Protein AF-A0A821F3Z3-F1 (afdb_monomer)

Radius of gyration: 16.74 Å; Cα contacts (8 Å, |Δi|>4): 101; chains: 1; bounding box: 35×49×55 Å

pLDDT: mean 82.57, std 18.31, range [39.59, 96.5]

Secondary structure (DSSP, 8-state):
---------HHHHHHHHHHHHHHHTT-SEEEHHHHHHHHHHHHT-TT-S-GGGGT-SSHHHHHHHTTTTEEEESSGGG-EEEE-HHHHTT-S-S----------

Solvent-accessible surface area (backbone atoms only — not comparable to full-atom values): 6329 Å² total; per-residue (Å²): 134,83,84,75,82,80,73,68,54,48,53,55,48,51,46,49,51,52,52,54,48,33,46,75,71,68,39,57,60,46,50,43,65,61,48,44,54,50,49,10,63,76,66,75,34,87,71,39,82,50,29,63,86,47,76,24,97,37,61,66,56,43,49,59,71,30,48,85,53,33,45,78,47,76,60,80,94,66,20,29,38,28,50,28,70,85,60,40,74,74,52,64,68,98,66,84,76,76,79,74,91,75,82,136

Structure (mmCIF, N/CA/C/O backbone):
data_AF-A0A821F3Z3-F1
#
_entry.id   AF-A0A821F3Z3-F1
#
loop_
_atom_site.group_PDB
_atom_site.id
_atom_site.type_symbol
_atom_site.label_atom_id
_atom_site.label_alt_id
_atom_site.label_comp_id
_atom_site.label_asym_id
_atom_site.label_entity_id
_atom_site.label_seq_id
_atom_site.pdbx_PDB_ins_code
_atom_site.Cartn_x
_atom_site.Cartn_y
_atom_site.Cartn_z
_atom_site.occupancy
_atom_site.B_iso_or_equiv
_atom_site.auth_seq_id
_atom_site.auth_comp_id
_atom_site.auth_asym_id
_atom_site.auth_atom_id
_atom_site.pdbx_PDB_model_num
ATOM 1 N N . LEU A 1 1 ? 6.776 -36.501 4.456 1.00 40.66 1 LEU A N 1
ATOM 2 C CA . LEU A 1 1 ? 6.447 -35.597 3.330 1.00 40.66 1 LEU A CA 1
ATOM 3 C C . LEU A 1 1 ? 7.177 -34.290 3.585 1.00 40.66 1 LEU A C 1
ATOM 5 O O . LEU A 1 1 ? 6.928 -33.644 4.591 1.00 40.66 1 LEU A O 1
ATOM 9 N N . ILE A 1 2 ? 8.205 -34.040 2.782 1.00 42.00 2 ILE A N 1
ATOM 10 C CA . ILE A 1 2 ? 9.268 -33.058 3.022 1.00 42.00 2 ILE A CA 1
ATOM 11 C C . ILE A 1 2 ? 8.693 -31.645 2.853 1.00 42.00 2 ILE A C 1
ATOM 13 O O . ILE A 1 2 ? 7.954 -31.396 1.901 1.00 42.00 2 ILE A O 1
ATOM 17 N N . GLY A 1 3 ? 9.003 -30.751 3.798 1.00 50.19 3 GLY A N 1
ATOM 18 C CA . GLY A 1 3 ? 8.504 -29.379 3.848 1.00 50.19 3 GLY A CA 1
ATOM 19 C C . GLY A 1 3 ? 8.808 -28.612 2.566 1.00 50.19 3 GLY A C 1
ATOM 20 O O . GLY A 1 3 ? 9.962 -28.312 2.260 1.00 50.19 3 GLY A O 1
ATOM 21 N N . GLN A 1 4 ? 7.762 -28.284 1.812 1.00 52.47 4 GLN A N 1
ATOM 22 C CA . GLN A 1 4 ? 7.884 -27.334 0.720 1.00 52.47 4 GLN A CA 1
ATOM 23 C C . GLN A 1 4 ? 8.136 -25.958 1.335 1.00 52.47 4 GLN A C 1
ATOM 25 O O . GLN A 1 4 ? 7.290 -25.427 2.051 1.00 52.47 4 GLN A O 1
ATOM 30 N N . ASN A 1 5 ? 9.308 -25.384 1.064 1.00 53.59 5 ASN A N 1
ATOM 31 C CA . ASN A 1 5 ? 9.551 -23.960 1.259 1.00 53.59 5 ASN A CA 1
ATOM 32 C C . ASN A 1 5 ? 8.555 -23.199 0.376 1.00 53.59 5 ASN A C 1
ATOM 34 O O . ASN A 1 5 ? 8.813 -22.980 -0.809 1.00 53.59 5 ASN A O 1
ATOM 38 N N . VAL A 1 6 ? 7.400 -22.840 0.939 1.00 65.50 6 VAL A N 1
ATOM 39 C CA . VAL A 1 6 ? 6.400 -22.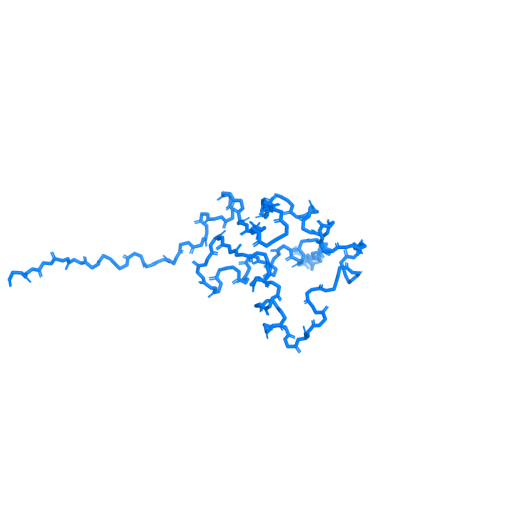011 0.268 1.00 65.50 6 VAL A CA 1
ATOM 40 C C . VAL A 1 6 ? 7.035 -20.641 0.048 1.00 65.50 6 VAL A C 1
ATOM 42 O O . VAL A 1 6 ? 7.060 -19.792 0.937 1.00 65.50 6 VAL A O 1
ATOM 45 N N . ARG A 1 7 ? 7.608 -20.428 -1.138 1.00 75.38 7 ARG A N 1
ATOM 46 C CA . ARG A 1 7 ? 8.047 -19.101 -1.561 1.00 75.38 7 ARG A CA 1
ATOM 47 C C . ARG A 1 7 ? 6.798 -18.293 -1.870 1.00 75.38 7 ARG A C 1
ATOM 49 O O . ARG A 1 7 ? 6.111 -18.560 -2.853 1.00 75.38 7 ARG A O 1
ATOM 56 N N . LEU A 1 8 ? 6.503 -17.318 -1.017 1.00 82.50 8 LEU A N 1
ATOM 57 C CA . LEU A 1 8 ? 5.448 -16.353 -1.291 1.00 82.50 8 LEU A CA 1
ATOM 58 C C . LEU A 1 8 ? 5.759 -15.637 -2.606 1.00 82.50 8 LEU A C 1
ATOM 60 O O . LEU A 1 8 ? 6.890 -15.203 -2.839 1.00 82.50 8 LEU A O 1
ATOM 64 N N . THR A 1 9 ? 4.744 -15.498 -3.457 1.00 90.50 9 THR A N 1
ATOM 65 C CA . THR A 1 9 ? 4.855 -14.611 -4.616 1.00 90.50 9 THR A CA 1
ATOM 66 C C . THR A 1 9 ? 5.127 -13.182 -4.128 1.00 90.50 9 THR A C 1
ATOM 68 O O . THR A 1 9 ? 4.748 -12.839 -3.001 1.00 90.50 9 THR A O 1
ATOM 71 N N . PRO A 1 10 ? 5.756 -12.310 -4.933 1.00 93.25 10 PRO A N 1
ATOM 72 C CA . PRO A 1 10 ? 6.037 -10.951 -4.484 1.00 93.25 10 PRO A CA 1
ATOM 73 C C . PRO A 1 10 ? 4.794 -10.193 -3.959 1.00 93.25 10 PRO A C 1
ATOM 75 O O . PRO A 1 10 ? 4.881 -9.651 -2.856 1.00 93.25 10 PRO A O 1
ATOM 78 N N . PRO A 1 11 ? 3.611 -10.234 -4.613 1.00 92.50 11 PRO A N 1
ATOM 79 C CA . PRO A 1 11 ? 2.389 -9.646 -4.052 1.00 92.50 11 PRO A CA 1
ATOM 80 C C . PRO A 1 11 ? 1.997 -10.232 -2.695 1.00 92.50 11 PRO A C 1
ATOM 82 O O . PRO A 1 11 ? 1.597 -9.496 -1.802 1.00 92.50 11 PRO A O 1
ATOM 85 N N . MET A 1 12 ? 2.129 -11.550 -2.515 1.00 92.62 12 MET A N 1
ATOM 86 C CA . MET A 1 12 ? 1.802 -12.206 -1.247 1.00 92.62 12 MET A CA 1
ATOM 87 C C . MET A 1 12 ? 2.735 -11.768 -0.118 1.00 92.62 12 MET A C 1
ATOM 89 O O . MET A 1 12 ? 2.276 -11.565 1.002 1.00 92.62 12 MET A O 1
ATOM 93 N N . ARG A 1 13 ? 4.029 -11.579 -0.406 1.00 92.88 13 ARG A N 1
ATOM 94 C CA . ARG A 1 13 ? 4.985 -11.021 0.560 1.00 92.88 13 ARG A CA 1
ATOM 95 C C . ARG A 1 13 ? 4.581 -9.603 0.970 1.00 92.88 13 ARG A C 1
ATOM 97 O O . ARG A 1 13 ? 4.506 -9.329 2.162 1.00 92.88 13 ARG A O 1
ATOM 104 N N . PHE A 1 14 ? 4.246 -8.743 0.005 1.00 94.94 14 PHE A N 1
ATOM 105 C CA . PHE A 1 14 ? 3.777 -7.388 0.306 1.00 94.94 14 PHE A CA 1
ATOM 106 C C . PHE A 1 14 ? 2.480 -7.397 1.128 1.00 94.94 14 PHE A C 1
ATOM 108 O O . PHE A 1 14 ? 2.377 -6.713 2.142 1.00 94.94 14 PHE A O 1
ATOM 115 N N . ALA A 1 15 ? 1.506 -8.227 0.746 1.00 94.25 15 ALA A N 1
ATOM 116 C CA . ALA A 1 15 ? 0.254 -8.380 1.482 1.00 94.25 15 ALA A CA 1
ATOM 117 C C . ALA A 1 15 ? 0.483 -8.834 2.931 1.00 94.25 15 ALA A C 1
ATOM 119 O O . ALA A 1 15 ? -0.134 -8.300 3.853 1.00 94.25 15 ALA A O 1
ATOM 120 N N . TYR A 1 16 ? 1.389 -9.792 3.137 1.00 91.94 16 TYR A N 1
ATOM 121 C CA . TYR A 1 16 ? 1.762 -10.269 4.464 1.00 91.94 16 TYR A CA 1
ATOM 122 C C . TYR A 1 16 ? 2.338 -9.146 5.334 1.00 91.94 16 TYR A C 1
ATOM 124 O O . TYR A 1 16 ? 1.930 -8.990 6.484 1.00 91.94 16 TYR A O 1
ATOM 132 N N . GLU A 1 17 ? 3.244 -8.336 4.789 1.00 92.38 17 GLU A N 1
ATOM 133 C CA . GLU A 1 17 ? 3.841 -7.211 5.513 1.00 92.38 17 GLU A CA 1
ATOM 134 C C . GLU A 1 17 ? 2.820 -6.121 5.843 1.00 92.38 17 GLU A C 1
ATOM 136 O O . GLU A 1 17 ? 2.821 -5.615 6.965 1.00 92.38 17 GLU A O 1
ATOM 141 N N . VAL A 1 18 ? 1.902 -5.815 4.919 1.00 93.50 18 VAL A N 1
ATOM 142 C CA . VAL A 1 18 ? 0.804 -4.868 5.162 1.00 93.50 18 VAL A CA 1
ATOM 143 C C . VAL A 1 18 ? -0.075 -5.356 6.315 1.00 93.50 18 VAL A C 1
ATOM 145 O O . VAL A 1 18 ? -0.317 -4.610 7.260 1.00 93.50 18 VAL A O 1
ATOM 148 N N . VAL A 1 19 ? -0.516 -6.618 6.289 1.00 91.81 19 VAL A N 1
ATOM 149 C CA . VAL A 1 19 ? -1.361 -7.188 7.354 1.00 91.81 19 VAL A CA 1
ATOM 150 C C . VAL A 1 19 ? -0.620 -7.228 8.685 1.00 91.81 19 VAL A C 1
ATOM 152 O O . VAL A 1 19 ? -1.182 -6.835 9.707 1.00 91.81 19 VAL A O 1
ATOM 155 N N . LYS A 1 20 ? 0.639 -7.683 8.689 1.00 89.06 20 LYS A N 1
ATOM 156 C CA . LYS A 1 20 ? 1.485 -7.706 9.888 1.00 89.06 20 LYS A CA 1
ATOM 157 C C . LYS A 1 20 ? 1.609 -6.306 10.484 1.00 89.06 20 LYS A C 1
ATOM 159 O O . LYS A 1 20 ? 1.504 -6.152 11.697 1.00 89.06 20 LYS A O 1
ATOM 164 N N . GLY A 1 21 ? 1.803 -5.310 9.628 1.00 88.94 21 GLY A N 1
ATOM 165 C CA . GLY A 1 21 ? 1.930 -3.925 10.029 1.00 88.94 21 GLY A CA 1
ATOM 166 C C . GLY A 1 21 ? 0.666 -3.347 10.651 1.00 88.94 21 GLY A C 1
ATOM 167 O O . GLY A 1 21 ? 0.684 -2.899 11.793 1.00 88.94 21 GLY A O 1
ATOM 168 N N . MET A 1 22 ? -0.451 -3.462 9.935 1.00 90.12 22 MET A N 1
ATOM 169 C CA . MET A 1 22 ? -1.774 -3.031 10.396 1.00 90.12 22 MET A CA 1
ATOM 170 C C . MET A 1 22 ? -2.128 -3.669 11.753 1.00 90.12 22 MET A C 1
ATOM 172 O O . MET A 1 22 ? -2.543 -2.982 12.685 1.00 90.12 22 MET A O 1
ATOM 176 N N . ARG A 1 23 ? -1.851 -4.973 11.915 1.00 87.12 23 ARG A N 1
ATOM 177 C CA . ARG A 1 23 ? -2.043 -5.695 13.185 1.00 87.12 23 ARG A CA 1
ATOM 178 C C . ARG A 1 23 ? -1.154 -5.194 14.315 1.00 87.12 23 ARG A C 1
ATOM 180 O O . ARG A 1 23 ? -1.636 -5.097 15.436 1.00 87.12 23 ARG A O 1
ATOM 187 N N . ALA A 1 24 ? 0.114 -4.884 14.045 1.00 84.81 24 ALA A N 1
ATOM 188 C CA . ALA A 1 24 ? 1.024 -4.358 15.062 1.00 84.81 24 ALA A CA 1
ATOM 189 C C . ALA A 1 24 ? 0.546 -3.004 15.614 1.00 84.81 24 ALA A C 1
ATOM 191 O O . ALA A 1 24 ? 0.732 -2.727 16.795 1.00 84.81 24 ALA A O 1
ATOM 192 N N . CYS A 1 25 ? -0.124 -2.201 14.784 1.00 82.94 25 CYS A N 1
ATOM 193 C CA . CYS A 1 25 ? -0.754 -0.948 15.196 1.00 82.94 25 CYS A CA 1
ATOM 194 C C . CYS A 1 25 ? -2.145 -1.137 15.832 1.00 82.94 25 CYS A C 1
ATOM 196 O O . CYS A 1 25 ? -2.722 -0.170 16.319 1.00 82.94 25 CYS A O 1
ATOM 198 N N . GLY A 1 26 ? -2.716 -2.348 15.802 1.00 86.50 26 GLY A N 1
ATOM 199 C CA . GLY A 1 26 ? -4.105 -2.593 16.206 1.00 86.50 26 GLY A CA 1
ATOM 200 C C . GLY A 1 26 ? -5.134 -1.910 15.298 1.00 86.50 26 GLY A C 1
ATOM 201 O O . GLY A 1 26 ? -6.268 -1.685 15.714 1.00 86.50 26 GLY A O 1
ATOM 202 N N . LEU A 1 27 ? -4.741 -1.561 14.070 1.00 88.00 27 LEU A N 1
ATOM 203 C CA . LEU A 1 27 ? -5.566 -0.837 13.113 1.00 88.00 27 LEU A CA 1
ATOM 204 C C . LEU A 1 27 ? -6.029 -1.773 12.003 1.00 88.00 27 LEU A C 1
ATOM 206 O O . LEU A 1 27 ? -5.274 -2.587 11.481 1.00 88.00 27 LEU A O 1
ATOM 210 N N . ASP A 1 28 ? -7.274 -1.617 11.584 1.00 90.75 28 ASP A N 1
ATOM 211 C CA . ASP A 1 28 ? -7.816 -2.252 10.385 1.00 90.75 28 ASP A CA 1
ATOM 212 C C . ASP A 1 28 ? -8.004 -1.263 9.225 1.00 90.75 28 ASP A C 1
ATOM 214 O O . ASP A 1 28 ? -8.255 -1.671 8.087 1.00 90.75 28 ASP A O 1
ATOM 218 N N . LYS A 1 29 ? -7.833 0.031 9.507 1.00 93.00 29 LYS A N 1
ATOM 219 C CA . LYS A 1 29 ? -7.888 1.138 8.561 1.00 93.00 29 LYS A CA 1
ATOM 220 C C . LYS A 1 29 ? -6.923 2.243 8.984 1.00 93.00 29 LYS A C 1
ATOM 222 O O . LYS A 1 29 ? -6.849 2.578 10.161 1.00 93.00 29 LYS A O 1
ATOM 227 N N . MET A 1 30 ? -6.254 2.858 8.012 1.00 93.00 30 MET A N 1
ATOM 228 C CA . MET A 1 30 ? -5.433 4.050 8.232 1.00 93.00 30 MET A CA 1
ATOM 229 C C . MET A 1 30 ? -5.367 4.953 6.995 1.00 93.00 30 MET A C 1
ATOM 231 O O . MET A 1 30 ? -5.803 4.569 5.901 1.00 93.00 30 MET A O 1
ATOM 235 N N . 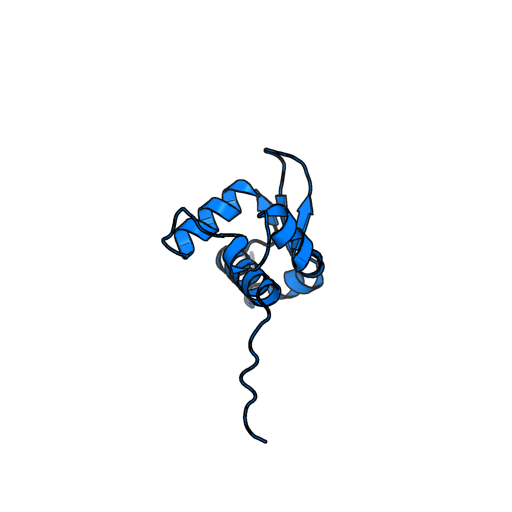ASN A 1 31 ? -4.853 6.172 7.169 1.00 94.12 31 ASN A N 1
ATOM 236 C CA . ASN A 1 31 ? -4.530 7.047 6.047 1.00 94.12 31 ASN A CA 1
ATOM 237 C C . ASN A 1 31 ? -3.423 6.410 5.190 1.00 94.12 31 ASN A C 1
ATOM 239 O O . ASN A 1 31 ? -2.539 5.718 5.694 1.00 94.12 31 ASN A O 1
ATOM 243 N N . TYR A 1 32 ? -3.502 6.618 3.880 1.00 93.44 32 TYR A N 1
ATOM 244 C CA . TYR A 1 32 ? -2.549 6.056 2.936 1.00 93.44 32 TYR A CA 1
ATOM 245 C C . TYR A 1 32 ? -1.120 6.580 3.126 1.00 93.44 32 TYR A C 1
ATOM 247 O O . TYR A 1 32 ? -0.177 5.798 3.039 1.00 93.44 32 TYR A O 1
ATOM 255 N N . GLU A 1 33 ? -0.952 7.874 3.391 1.00 92.56 33 GLU A N 1
ATOM 256 C CA . GLU A 1 33 ? 0.362 8.482 3.623 1.00 92.56 33 GLU A CA 1
ATOM 257 C C . GLU A 1 33 ? 0.946 8.026 4.963 1.00 92.56 33 GLU A C 1
ATOM 259 O O . GLU A 1 33 ? 2.095 7.585 5.000 1.00 92.56 33 GLU A O 1
ATOM 264 N N . ASP A 1 34 ? 0.130 8.002 6.023 1.00 92.00 34 ASP A N 1
ATOM 265 C CA . ASP A 1 34 ? 0.546 7.507 7.343 1.00 92.00 34 ASP A CA 1
ATOM 266 C C . ASP A 1 34 ? 1.055 6.062 7.274 1.00 92.00 34 ASP A C 1
ATOM 268 O O . ASP A 1 34 ? 2.040 5.716 7.924 1.00 92.00 34 ASP A O 1
ATOM 272 N N . PHE A 1 35 ? 0.422 5.211 6.459 1.00 92.50 35 PHE A N 1
ATOM 273 C CA . PHE A 1 35 ? 0.882 3.836 6.264 1.00 92.50 35 PHE A CA 1
ATOM 274 C C . PHE A 1 35 ? 2.252 3.779 5.604 1.00 92.50 35 PHE A C 1
ATOM 276 O O . PHE A 1 35 ? 3.076 2.956 5.991 1.00 92.50 35 PHE A O 1
ATOM 283 N N . LEU A 1 36 ? 2.494 4.598 4.576 1.00 92.56 36 LEU A N 1
ATOM 284 C CA . LEU A 1 36 ? 3.781 4.587 3.883 1.00 92.56 36 LEU A CA 1
ATOM 285 C C . LEU A 1 36 ? 4.894 5.040 4.827 1.00 92.56 36 LEU A C 1
ATOM 287 O O . LEU A 1 36 ? 5.943 4.401 4.864 1.00 92.56 36 LEU A O 1
ATOM 291 N N . ILE A 1 37 ? 4.633 6.066 5.639 1.00 92.50 37 ILE A N 1
ATOM 292 C CA . ILE A 1 37 ? 5.555 6.533 6.680 1.00 92.50 37 ILE A CA 1
ATOM 293 C C . ILE A 1 37 ? 5.825 5.417 7.703 1.00 92.50 37 ILE A C 1
ATOM 295 O O . ILE A 1 37 ? 6.979 5.077 7.958 1.00 92.50 37 ILE A O 1
ATOM 299 N N . ASP A 1 38 ? 4.782 4.791 8.251 1.00 91.56 38 ASP A N 1
ATOM 300 C CA . ASP A 1 38 ? 4.910 3.673 9.196 1.00 91.56 38 ASP A CA 1
ATOM 301 C C . ASP A 1 38 ? 5.671 2.477 8.590 1.00 91.56 38 ASP A C 1
ATOM 303 O O . ASP A 1 38 ? 6.553 1.891 9.225 1.00 91.56 38 ASP A O 1
ATOM 307 N N . TYR A 1 39 ? 5.400 2.141 7.329 1.00 93.25 39 TYR A N 1
ATOM 308 C CA . TYR A 1 39 ? 6.103 1.077 6.619 1.00 93.25 39 TYR A CA 1
ATOM 309 C C . TYR A 1 39 ? 7.600 1.394 6.474 1.00 93.25 39 TYR A C 1
ATOM 311 O O . TYR A 1 39 ? 8.434 0.531 6.749 1.00 93.25 39 TYR A O 1
ATOM 319 N N . GLN A 1 40 ? 7.964 2.624 6.104 1.00 94.38 40 GLN A N 1
ATOM 320 C CA . GLN A 1 40 ? 9.366 3.060 6.025 1.00 94.38 40 GLN A CA 1
ATOM 321 C C . GLN A 1 40 ? 10.076 2.939 7.369 1.00 94.38 40 GLN A C 1
ATOM 323 O O . GLN A 1 40 ? 11.179 2.392 7.433 1.00 94.38 40 GLN A O 1
ATOM 328 N N . LEU A 1 41 ? 9.424 3.399 8.441 1.00 93.00 41 LEU A N 1
ATOM 329 C CA . LEU A 1 41 ? 9.958 3.344 9.800 1.00 93.00 41 LEU A CA 1
ATOM 330 C C . LEU A 1 41 ? 10.206 1.899 10.247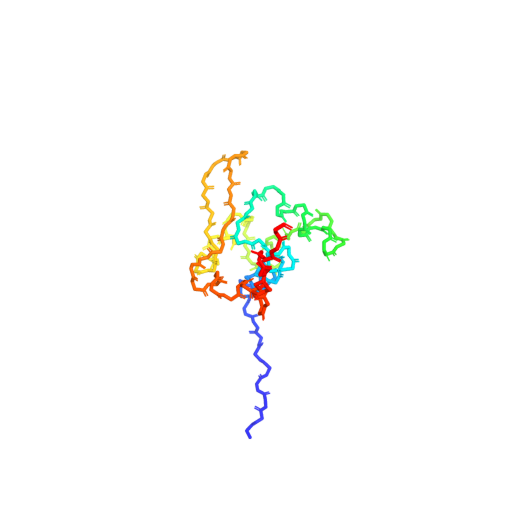 1.00 93.00 41 LEU A C 1
ATOM 332 O O . LEU A 1 41 ? 11.296 1.590 10.726 1.00 93.00 41 LEU A O 1
ATOM 336 N N . ARG A 1 42 ? 9.253 0.984 10.023 1.00 91.12 42 ARG A N 1
ATOM 337 C CA . ARG A 1 42 ? 9.423 -0.438 10.372 1.00 91.12 42 ARG A CA 1
ATOM 338 C C . ARG A 1 42 ? 10.537 -1.135 9.599 1.00 91.12 42 ARG A C 1
ATOM 340 O O . ARG A 1 42 ? 11.137 -2.070 10.121 1.00 91.12 42 ARG A O 1
ATOM 347 N N . HIS A 1 43 ? 10.775 -0.725 8.356 1.00 90.44 43 HIS A N 1
ATOM 348 C CA . HIS A 1 43 ? 11.805 -1.314 7.500 1.00 90.44 43 HIS A CA 1
ATOM 349 C C . HIS A 1 43 ? 13.155 -0.588 7.602 1.00 90.44 43 HIS A C 1
ATOM 351 O O . HIS A 1 43 ? 14.126 -1.042 6.998 1.00 90.44 43 HIS A O 1
ATOM 357 N N . GLY A 1 44 ? 13.232 0.528 8.338 1.00 93.12 44 GLY A N 1
ATOM 358 C CA . GLY A 1 44 ? 14.444 1.341 8.458 1.00 93.12 44 GLY A CA 1
ATOM 359 C C . GLY A 1 44 ? 14.941 1.906 7.123 1.00 93.12 44 GLY A C 1
ATOM 360 O O . GLY A 1 44 ? 16.124 2.208 6.993 1.00 93.12 44 GLY A O 1
ATOM 361 N N . ASN A 1 45 ? 14.065 2.014 6.118 1.00 92.25 45 ASN A N 1
ATOM 362 C CA . ASN A 1 45 ? 14.421 2.438 4.766 1.00 92.25 45 ASN A CA 1
ATOM 363 C C . ASN A 1 45 ? 13.386 3.444 4.233 1.00 92.25 45 ASN A C 1
ATOM 365 O O . ASN A 1 45 ? 12.240 3.056 3.992 1.00 92.25 45 ASN A O 1
ATOM 369 N N . PRO A 1 46 ? 13.771 4.710 3.983 1.00 90.31 46 PRO A N 1
ATOM 370 C CA . PRO A 1 46 ? 12.855 5.738 3.483 1.00 90.31 46 PRO A CA 1
ATOM 371 C C . PRO A 1 46 ? 12.380 5.489 2.043 1.00 90.31 46 PRO A C 1
ATOM 373 O O . PRO A 1 46 ? 11.403 6.084 1.609 1.00 90.31 46 PRO A O 1
ATOM 376 N N . ASN A 1 47 ? 13.039 4.600 1.294 1.00 89.81 47 ASN A N 1
ATOM 377 C CA . ASN A 1 47 ? 12.650 4.256 -0.077 1.00 89.81 47 ASN A CA 1
ATOM 378 C C . ASN A 1 47 ? 11.656 3.082 -0.146 1.00 89.81 47 ASN A C 1
ATOM 380 O O . ASN A 1 47 ? 11.272 2.654 -1.234 1.00 89.81 47 ASN A O 1
ATOM 384 N N . CYS A 1 48 ? 11.252 2.538 1.003 1.00 91.31 48 CYS A N 1
ATOM 385 C CA . CYS A 1 48 ? 10.278 1.459 1.095 1.00 91.31 48 CYS A CA 1
ATOM 386 C C . CYS A 1 48 ? 8.834 1.994 1.207 1.00 91.31 48 CYS A C 1
ATOM 388 O O . CYS A 1 48 ? 8.630 3.107 1.680 1.00 91.31 48 CYS A O 1
ATOM 390 N N . PRO A 1 49 ? 7.809 1.217 0.818 1.00 92.94 49 PRO A N 1
ATOM 391 C CA . PRO A 1 49 ? 7.890 0.054 -0.065 1.00 92.94 49 PRO A CA 1
ATOM 392 C C . PRO A 1 49 ? 8.309 0.456 -1.490 1.00 92.94 49 PRO A C 1
ATOM 394 O O . PRO A 1 49 ? 7.697 1.337 -2.091 1.00 92.94 49 PRO A O 1
ATOM 397 N N . ASN A 1 50 ? 9.306 -0.237 -2.052 1.00 94.75 50 ASN A N 1
ATOM 398 C CA . ASN A 1 50 ? 9.732 -0.063 -3.442 1.00 94.75 50 ASN A CA 1
ATOM 399 C C . ASN A 1 50 ? 8.934 -1.007 -4.365 1.00 94.75 50 ASN A C 1
ATOM 401 O O . ASN A 1 50 ? 9.160 -2.219 -4.331 1.00 94.75 50 ASN A O 1
ATOM 405 N N . PRO A 1 51 ? 8.024 -0.508 -5.223 1.00 95.12 51 PRO A N 1
ATOM 406 C CA . PRO A 1 51 ? 7.165 -1.362 -6.047 1.00 95.12 51 PRO A CA 1
ATOM 407 C C . PRO A 1 51 ? 7.931 -2.297 -6.993 1.00 95.12 51 PRO A C 1
ATOM 409 O O . PRO A 1 51 ? 7.472 -3.411 -7.261 1.00 95.12 51 PRO A O 1
ATOM 412 N N . ALA A 1 52 ? 9.114 -1.880 -7.456 1.00 95.12 52 ALA A N 1
ATOM 413 C CA . ALA A 1 52 ? 9.928 -2.651 -8.391 1.00 95.12 52 ALA A CA 1
ATOM 414 C C . ALA A 1 52 ? 10.438 -3.966 -7.776 1.00 95.12 52 ALA A C 1
ATOM 416 O O . ALA A 1 52 ? 10.487 -4.984 -8.463 1.00 95.12 52 ALA A O 1
ATOM 417 N N . GLU A 1 53 ? 10.712 -3.991 -6.467 1.00 93.50 53 GLU A N 1
ATOM 418 C CA . GLU A 1 53 ? 11.103 -5.207 -5.730 1.00 93.50 53 GLU A CA 1
ATOM 419 C C . GLU A 1 53 ? 9.986 -6.254 -5.669 1.00 93.50 53 GLU A C 1
ATOM 421 O O . GLU A 1 53 ? 10.224 -7.424 -5.352 1.00 93.50 53 GLU A O 1
ATOM 426 N N . TYR A 1 54 ? 8.760 -5.832 -5.979 1.00 94.06 54 TYR A N 1
ATOM 427 C CA . TYR A 1 54 ? 7.580 -6.676 -6.067 1.00 94.06 54 TYR A CA 1
ATOM 428 C C . TYR A 1 54 ? 7.135 -6.945 -7.511 1.00 94.06 54 TYR A C 1
ATOM 430 O O . TYR A 1 54 ? 6.150 -7.654 -7.711 1.00 94.06 54 TYR A O 1
ATOM 438 N N . GLY A 1 55 ? 7.842 -6.411 -8.512 1.00 94.69 55 GLY A N 1
ATOM 439 C CA . GLY A 1 55 ? 7.487 -6.545 -9.926 1.00 94.69 55 GLY A CA 1
ATOM 440 C C . GLY A 1 55 ? 6.373 -5.603 -10.391 1.00 94.69 55 GLY A C 1
ATOM 441 O O . GLY A 1 55 ? 5.698 -5.905 -11.373 1.00 94.69 55 GLY A O 1
ATOM 442 N N . TYR A 1 56 ? 6.159 -4.476 -9.702 1.00 96.50 56 TYR A N 1
ATOM 443 C CA . TYR A 1 56 ? 5.134 -3.490 -10.056 1.00 96.50 56 TYR A CA 1
ATOM 444 C C . TYR A 1 56 ? 5.747 -2.133 -10.405 1.00 96.50 56 TYR A C 1
ATOM 446 O O . TYR A 1 56 ? 6.720 -1.718 -9.782 1.00 96.50 56 TYR A O 1
ATOM 454 N N . PRO A 1 57 ? 5.162 -1.398 -11.367 1.00 95.69 57 PRO A N 1
ATOM 455 C CA . PRO A 1 57 ? 5.705 -0.115 -11.808 1.00 95.69 57 PRO A CA 1
ATOM 456 C C . PRO A 1 57 ? 5.390 1.035 -10.843 1.00 95.69 57 PRO A C 1
ATOM 458 O O . PRO A 1 57 ? 6.083 2.045 -10.843 1.00 95.69 57 PRO A O 1
ATOM 4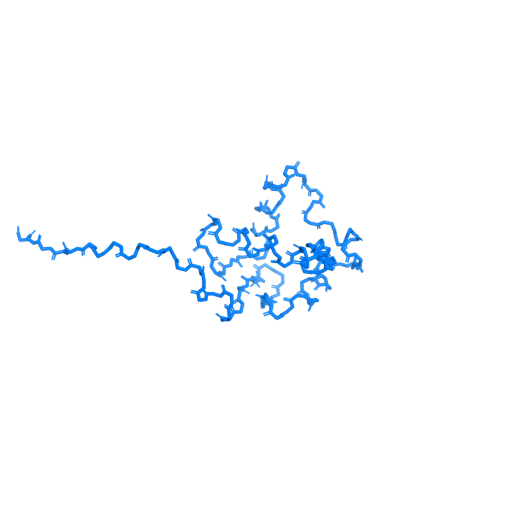61 N N . THR A 1 58 ? 4.326 0.915 -10.045 1.00 95.31 58 THR A N 1
ATOM 462 C CA . THR A 1 58 ? 3.899 1.945 -9.091 1.00 95.31 58 THR A CA 1
ATOM 463 C C . THR A 1 58 ? 3.329 1.309 -7.833 1.00 95.31 58 THR A C 1
ATOM 465 O O . THR A 1 58 ? 2.856 0.168 -7.850 1.00 95.31 58 THR A O 1
ATOM 468 N N . ILE A 1 59 ? 3.324 2.076 -6.743 1.00 93.50 59 ILE A N 1
ATOM 469 C CA . ILE A 1 59 ? 2.773 1.629 -5.464 1.00 93.50 59 ILE A CA 1
ATOM 470 C C . ILE A 1 59 ? 1.267 1.345 -5.563 1.00 93.50 59 ILE A C 1
ATOM 472 O O . ILE A 1 59 ? 0.781 0.357 -5.022 1.00 93.50 59 ILE A O 1
ATOM 476 N N . ASP A 1 60 ? 0.539 2.126 -6.364 1.00 93.06 60 ASP A N 1
ATOM 477 C CA . ASP A 1 60 ? -0.885 1.909 -6.628 1.00 93.06 60 ASP A CA 1
ATOM 478 C C . ASP A 1 60 ? -1.154 0.576 -7.322 1.00 93.06 60 ASP A C 1
ATOM 480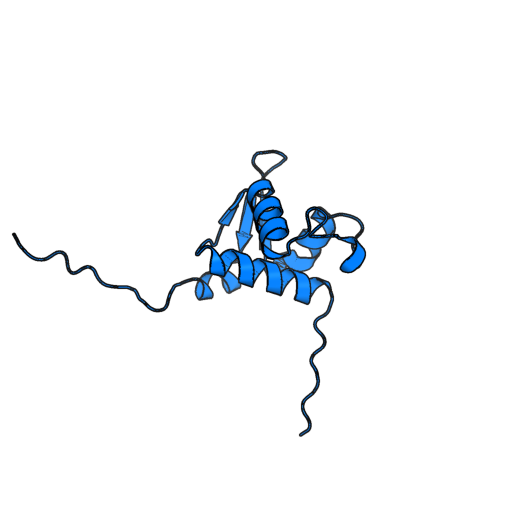 O O . ASP A 1 60 ? -2.096 -0.137 -6.972 1.00 93.06 60 ASP A O 1
ATOM 484 N N . ARG A 1 61 ? -0.316 0.212 -8.302 1.00 95.56 61 ARG A N 1
ATOM 485 C CA . ARG A 1 61 ? -0.427 -1.076 -8.998 1.00 95.56 61 ARG A CA 1
ATOM 486 C C . ARG A 1 61 ? -0.112 -2.240 -8.062 1.00 95.56 61 ARG A C 1
ATOM 488 O O . ARG A 1 61 ? -0.799 -3.256 -8.146 1.00 95.56 61 ARG A O 1
ATOM 495 N N . LEU A 1 62 ? 0.855 -2.069 -7.160 1.00 96.50 62 LEU A N 1
ATOM 496 C CA . LEU A 1 62 ? 1.179 -3.053 -6.130 1.00 96.50 62 LEU A CA 1
ATOM 497 C C . LEU A 1 62 ? 0.012 -3.251 -5.144 1.00 96.50 62 LEU A C 1
ATOM 499 O O . LEU A 1 62 ? -0.400 -4.385 -4.913 1.00 96.50 62 LEU A O 1
ATOM 503 N N . PHE A 1 63 ? -0.594 -2.174 -4.635 1.00 95.56 63 PHE A N 1
ATOM 504 C CA . PHE A 1 63 ? -1.796 -2.275 -3.796 1.00 95.56 63 PHE A CA 1
ATOM 505 C C . PHE A 1 63 ? -2.974 -2.916 -4.535 1.00 95.56 63 PHE A C 1
ATOM 507 O O . PHE A 1 63 ? -3.669 -3.765 -3.980 1.00 95.56 63 PHE A O 1
ATOM 514 N N . ASN A 1 64 ? -3.187 -2.566 -5.804 1.00 94.88 64 ASN A N 1
ATOM 515 C CA . ASN A 1 64 ? -4.249 -3.166 -6.609 1.00 94.88 64 ASN A CA 1
ATOM 516 C C . ASN A 1 64 ? -4.049 -4.680 -6.817 1.00 94.88 64 ASN A C 1
ATOM 518 O O . ASN A 1 64 ? -5.027 -5.424 -6.892 1.00 94.88 64 ASN A O 1
ATOM 522 N N . ALA A 1 65 ? -2.803 -5.154 -6.875 1.00 95.81 65 ALA A N 1
ATOM 523 C CA . ALA A 1 65 ? -2.502 -6.581 -6.975 1.00 95.81 65 ALA A CA 1
ATOM 524 C C . ALA A 1 65 ? -2.877 -7.375 -5.718 1.00 95.81 65 ALA A C 1
ATOM 526 O O . ALA A 1 65 ? -3.142 -8.572 -5.804 1.00 95.81 65 ALA A O 1
ATOM 527 N N . ILE A 1 66 ? -2.949 -6.709 -4.564 1.00 95.38 66 ILE A N 1
ATOM 528 C CA . ILE A 1 66 ? -3.326 -7.311 -3.282 1.00 95.38 66 ILE A CA 1
ATOM 529 C C . ILE A 1 66 ? -4.733 -6.897 -2.835 1.00 95.38 66 ILE A C 1
ATOM 531 O O . ILE A 1 66 ? -5.049 -6.958 -1.648 1.00 95.38 66 ILE A O 1
ATOM 535 N N . ARG A 1 67 ? -5.611 -6.513 -3.775 1.00 94.31 67 ARG A N 1
ATOM 536 C CA . ARG A 1 67 ? -6.975 -6.021 -3.489 1.00 94.31 67 ARG A CA 1
ATOM 537 C C . ARG A 1 67 ? -7.870 -6.983 -2.698 1.00 94.31 67 ARG A C 1
ATOM 539 O O . ARG A 1 67 ? -8.862 -6.560 -2.118 1.00 94.31 67 ARG A O 1
ATOM 546 N N . ILE A 1 68 ? -7.532 -8.274 -2.700 1.00 91.69 68 ILE A N 1
ATOM 547 C CA . ILE A 1 68 ? -8.207 -9.299 -1.890 1.00 91.69 68 ILE A CA 1
ATOM 548 C C . ILE A 1 68 ? -7.901 -9.149 -0.391 1.00 91.69 68 ILE A C 1
ATOM 550 O O . ILE A 1 68 ? -8.707 -9.539 0.443 1.00 91.69 68 ILE A O 1
ATOM 554 N N . VAL A 1 69 ? -6.764 -8.542 -0.051 1.00 93.44 69 VAL A N 1
ATOM 555 C CA . VAL A 1 69 ? -6.306 -8.310 1.326 1.00 93.44 69 VAL A CA 1
ATOM 556 C C . VAL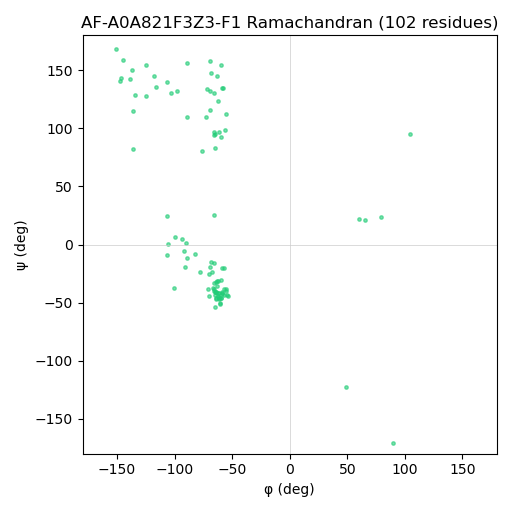 A 1 69 ? -6.580 -6.875 1.763 1.00 93.44 69 VAL A C 1
ATOM 558 O O . VAL A 1 69 ? -6.926 -6.625 2.915 1.00 93.44 69 VAL A O 1
ATOM 561 N N . VAL A 1 70 ? -6.418 -5.921 0.843 1.00 94.56 70 VAL A N 1
ATOM 562 C CA . VAL A 1 70 ? -6.409 -4.490 1.149 1.00 94.56 70 VAL A CA 1
ATOM 563 C C . VAL A 1 70 ? -7.266 -3.715 0.159 1.00 94.56 70 VAL A C 1
ATOM 565 O O . VAL A 1 70 ? -7.066 -3.786 -1.049 1.00 94.56 70 VAL A O 1
ATOM 568 N N . LEU A 1 71 ? -8.173 -2.892 0.668 1.00 94.69 71 LEU A N 1
ATOM 569 C CA . LEU A 1 71 ? -8.928 -1.924 -0.113 1.00 94.69 71 LEU A CA 1
ATOM 570 C C . LEU A 1 71 ? -8.276 -0.550 -0.001 1.00 94.69 71 LEU A C 1
ATOM 572 O O . LEU A 1 71 ? -8.006 -0.066 1.097 1.00 94.69 71 LEU A O 1
ATOM 576 N N . THR A 1 72 ? -8.087 0.103 -1.145 1.00 94.44 72 THR A N 1
ATOM 577 C CA . THR A 1 72 ? -7.749 1.528 -1.207 1.00 94.44 72 THR A CA 1
ATOM 578 C C . THR A 1 72 ? -9.000 2.313 -1.593 1.00 94.44 72 THR A C 1
ATOM 580 O O . THR A 1 72 ? -9.708 1.943 -2.530 1.00 94.44 72 THR A O 1
ATOM 583 N N . ARG A 1 73 ? -9.326 3.376 -0.852 1.00 93.50 73 ARG A N 1
ATOM 584 C CA . ARG A 1 73 ? -10.485 4.244 -1.134 1.00 93.50 73 ARG A CA 1
ATOM 585 C C . ARG A 1 73 ? -10.114 5.708 -0.981 1.00 93.50 73 ARG A C 1
ATOM 587 O O . ARG A 1 73 ? -9.288 6.034 -0.137 1.00 93.50 73 ARG A O 1
ATOM 594 N N . GLY A 1 74 ? -10.780 6.579 -1.733 1.00 91.69 74 GLY A N 1
ATOM 595 C CA . GLY A 1 74 ? -10.516 8.019 -1.732 1.00 91.69 74 GLY A CA 1
ATOM 596 C C . GLY A 1 74 ? -9.457 8.421 -2.758 1.00 91.69 74 GLY A C 1
ATOM 597 O O . GLY A 1 74 ? -9.062 7.625 -3.609 1.00 91.69 74 GLY A O 1
ATOM 598 N N . HIS A 1 75 ? -9.020 9.677 -2.694 1.00 86.62 75 HIS A N 1
ATOM 599 C CA . HIS A 1 75 ? -8.091 10.254 -3.662 1.00 86.62 75 HIS A CA 1
ATOM 600 C C . HIS A 1 75 ? -7.168 11.269 -2.980 1.00 86.62 75 HIS A C 1
ATOM 602 O O . HIS A 1 75 ? -7.608 12.017 -2.106 1.00 86.62 75 HIS A O 1
ATOM 608 N N . ARG A 1 76 ? -5.895 11.320 -3.398 1.00 83.38 76 ARG A N 1
ATOM 609 C CA . ARG A 1 76 ? -4.862 12.197 -2.810 1.00 83.38 76 ARG A CA 1
ATOM 610 C C . ARG A 1 76 ? -4.852 12.086 -1.274 1.00 83.38 76 ARG A C 1
ATOM 612 O O . ARG A 1 76 ? -4.751 10.981 -0.754 1.00 83.38 76 ARG A O 1
ATOM 619 N N . GLN A 1 77 ? -5.030 13.201 -0.570 1.00 83.62 77 GLN A N 1
ATOM 620 C CA . GLN A 1 77 ? -4.912 13.319 0.886 1.00 83.62 77 GLN A CA 1
ATOM 621 C C . GLN A 1 77 ? -6.020 12.597 1.668 1.00 83.62 77 GLN A C 1
ATOM 623 O O . GLN A 1 77 ? -5.852 12.298 2.846 1.00 83.62 77 GLN A O 1
ATOM 628 N N . THR A 1 78 ? -7.156 12.284 1.033 1.00 89.69 78 THR A N 1
ATOM 629 C CA . THR A 1 78 ? -8.247 11.525 1.675 1.00 89.69 78 THR A CA 1
ATOM 630 C C . THR A 1 78 ? -8.147 10.027 1.414 1.00 89.69 78 THR A C 1
ATOM 632 O O . THR A 1 78 ? -9.049 9.264 1.776 1.00 89.69 78 THR A O 1
ATOM 635 N N . LYS A 1 79 ? -7.073 9.586 0.748 1.00 94.56 79 LYS A N 1
ATOM 636 C CA . LYS A 1 79 ? -6.884 8.182 0.430 1.00 94.56 79 LYS A CA 1
ATOM 637 C C . LYS A 1 79 ? -6.615 7.399 1.709 1.00 94.56 79 LYS A C 1
ATOM 639 O O . LYS A 1 79 ? -5.784 7.763 2.534 1.00 94.56 79 LYS A O 1
ATOM 644 N N . THR A 1 80 ? -7.330 6.298 1.858 1.00 95.31 80 THR A N 1
ATOM 645 C CA . THR A 1 80 ? -7.224 5.391 2.998 1.00 95.31 80 THR A CA 1
ATOM 646 C C . THR A 1 80 ? -6.938 3.988 2.514 1.00 95.31 80 THR A C 1
ATOM 648 O O . THR A 1 80 ? -7.294 3.615 1.390 1.00 95.31 80 THR A O 1
ATOM 651 N N . ILE A 1 81 ? -6.307 3.218 3.389 1.00 94.94 81 ILE A N 1
ATOM 652 C CA . ILE A 1 81 ? -6.078 1.791 3.222 1.00 94.94 81 ILE A CA 1
ATOM 653 C C . ILE A 1 81 ? -6.822 1.062 4.326 1.00 94.94 81 ILE A C 1
ATOM 655 O O . ILE A 1 81 ? -6.829 1.499 5.475 1.00 94.94 81 ILE A O 1
ATOM 659 N N . SER A 1 82 ? -7.516 -0.011 3.976 1.00 95.19 82 SER A N 1
ATOM 660 C CA . SER A 1 82 ? -8.298 -0.816 4.914 1.00 95.19 82 SER A CA 1
ATOM 661 C C . SER A 1 82 ? -8.102 -2.284 4.597 1.00 95.19 82 SER A C 1
ATOM 663 O O . SER A 1 82 ? -8.051 -2.646 3.424 1.00 95.19 82 SER A O 1
ATOM 665 N N . LEU A 1 83 ? -8.026 -3.137 5.611 1.00 94.56 83 LEU A N 1
ATOM 666 C CA . LEU A 1 83 ? -8.083 -4.574 5.369 1.00 94.56 83 LEU A CA 1
ATOM 667 C C . LEU A 1 83 ? -9.484 -4.973 4.894 1.00 94.56 83 LEU A C 1
ATOM 669 O O . LEU A 1 83 ? -10.481 -4.360 5.280 1.00 94.56 83 LEU A O 1
ATOM 673 N N . THR A 1 84 ? -9.567 -5.994 4.049 1.00 93.38 84 THR A N 1
ATOM 674 C CA . THR A 1 84 ? -10.842 -6.637 3.703 1.00 93.38 84 THR A CA 1
ATOM 675 C C . THR A 1 84 ? -11.394 -7.412 4.898 1.00 93.38 84 THR A C 1
ATOM 677 O O . THR A 1 84 ? -10.647 -7.787 5.803 1.00 93.38 84 THR A O 1
ATOM 680 N N . ASP A 1 85 ? -12.703 -7.673 4.914 1.00 87.69 85 ASP A N 1
ATOM 681 C CA . ASP A 1 85 ? -13.384 -8.281 6.068 1.00 87.69 85 ASP A CA 1
ATOM 682 C C . ASP A 1 85 ? -12.761 -9.619 6.504 1.00 87.69 85 ASP A C 1
ATOM 684 O O . ASP A 1 85 ? -12.573 -9.848 7.699 1.00 87.69 85 ASP A O 1
ATOM 688 N N . GLU A 1 86 ? -12.327 -10.443 5.546 1.00 84.44 86 GLU A N 1
ATOM 689 C CA . GLU A 1 86 ? -11.608 -11.704 5.785 1.00 84.44 86 GLU A CA 1
ATOM 690 C C . GLU A 1 86 ? -10.347 -11.508 6.652 1.00 84.44 86 GLU A C 1
ATOM 692 O O . GLU A 1 86 ? -10.064 -12.274 7.580 1.00 84.44 86 GLU A O 1
ATOM 697 N N . PHE A 1 87 ? -9.611 -10.422 6.411 1.00 83.88 87 PHE A N 1
ATOM 698 C CA . PHE A 1 87 ? -8.370 -10.116 7.117 1.00 83.88 87 PHE A CA 1
ATOM 699 C C . PHE A 1 87 ? -8.585 -9.261 8.373 1.00 83.88 87 PHE A C 1
ATOM 701 O O . PHE A 1 87 ? -7.731 -9.289 9.267 1.00 83.88 87 PHE A O 1
ATOM 708 N N . ARG A 1 88 ? -9.733 -8.574 8.492 1.00 81.25 88 ARG A N 1
ATOM 709 C CA . ARG A 1 88 ? -10.150 -7.817 9.690 1.00 81.25 88 ARG A CA 1
ATOM 710 C C . ARG A 1 88 ? -10.536 -8.715 10.857 1.00 81.25 88 ARG A C 1
ATOM 712 O O . ARG A 1 88 ? -10.200 -8.397 11.995 1.00 81.25 88 ARG A O 1
ATOM 719 N N . MET A 1 89 ? -11.201 -9.844 10.597 1.00 65.00 89 MET A N 1
ATOM 720 C CA . MET A 1 89 ? -11.689 -10.747 11.657 1.00 65.00 89 MET A CA 1
ATOM 721 C C . MET A 1 89 ? -10.571 -11.278 12.572 1.00 65.00 89 MET A C 1
ATOM 723 O O . MET A 1 89 ? -10.825 -11.633 13.719 1.00 65.00 89 MET A O 1
ATOM 727 N N . HIS A 1 90 ? -9.324 -11.236 12.101 1.00 61.84 90 HIS A N 1
ATOM 728 C CA . HIS A 1 90 ? -8.130 -11.694 12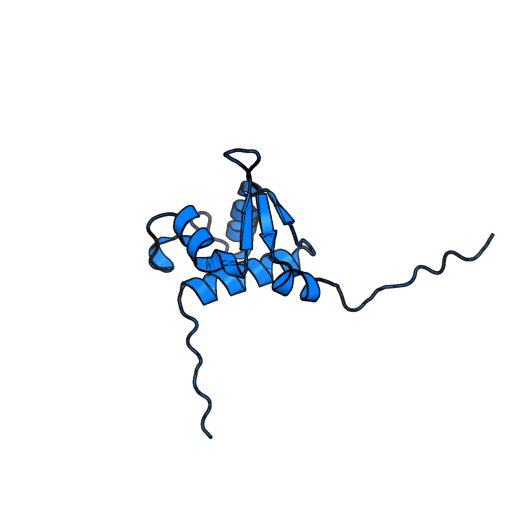.808 1.00 61.84 90 HIS A CA 1
ATOM 729 C C . HIS A 1 90 ? -7.317 -10.565 13.481 1.00 61.84 90 HIS A C 1
ATOM 731 O O . HIS A 1 90 ? -6.210 -10.821 13.951 1.00 61.84 90 HIS A O 1
ATOM 737 N N . ILE A 1 91 ? -7.809 -9.317 1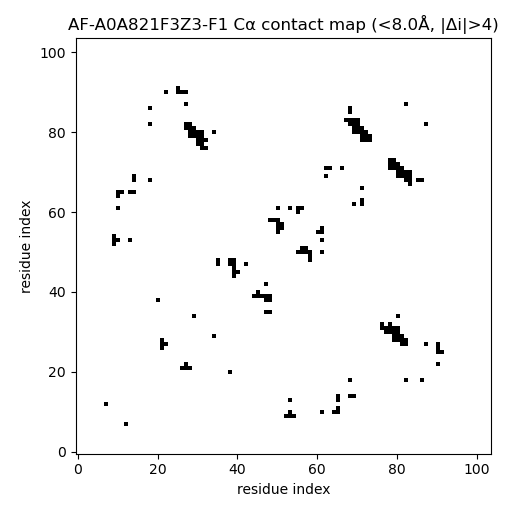3.487 1.00 58.16 91 ILE A N 1
ATOM 738 C CA . ILE A 1 91 ? -7.149 -8.168 14.147 1.00 58.16 91 ILE A CA 1
ATOM 739 C C . ILE A 1 91 ? -7.579 -8.007 15.609 1.00 58.16 91 ILE A C 1
ATOM 741 O O . ILE A 1 91 ? -6.937 -7.278 16.362 1.00 58.16 91 ILE A O 1
ATOM 745 N N . ARG A 1 92 ? -8.624 -8.711 16.063 1.00 54.03 92 ARG A N 1
ATOM 746 C CA . ARG A 1 92 ? -9.009 -8.643 17.475 1.00 54.03 92 ARG A CA 1
ATOM 747 C C . ARG A 1 92 ? -7.862 -9.170 18.346 1.00 54.03 92 ARG A C 1
ATOM 749 O O . ARG A 1 92 ? -7.470 -10.323 18.161 1.00 54.03 92 ARG A O 1
ATOM 756 N N . PRO A 1 93 ? -7.345 -8.390 19.311 1.00 46.50 93 PRO A N 1
ATOM 757 C CA . PRO A 1 93 ? -6.555 -8.984 20.372 1.00 46.50 93 PRO A CA 1
ATOM 758 C C . PRO A 1 93 ? -7.448 -10.005 21.084 1.00 46.50 93 PRO A C 1
ATOM 760 O O . PRO A 1 93 ? -8.602 -9.710 21.397 1.00 46.50 93 PRO A O 1
ATOM 763 N N . SER A 1 94 ? -6.923 -11.199 21.353 1.00 44.69 94 SER A N 1
ATOM 764 C CA . SER A 1 94 ? -7.597 -12.270 22.107 1.00 44.69 94 SER A CA 1
ATOM 765 C C . SER A 1 94 ? -7.864 -11.925 23.581 1.00 44.69 94 SER A C 1
ATOM 767 O O . SER A 1 94 ? -7.979 -12.815 24.414 1.00 44.69 94 SER A O 1
ATOM 769 N N . TYR A 1 95 ? -7.975 -10.644 23.920 1.00 40.59 95 TYR A N 1
ATOM 770 C CA . TYR A 1 95 ? -8.321 -10.164 25.245 1.00 40.59 95 TYR A CA 1
ATOM 771 C C . TYR A 1 95 ? -9.341 -9.040 25.103 1.00 40.59 95 TYR A C 1
ATOM 773 O O . TYR A 1 95 ? -9.025 -7.855 25.174 1.00 40.59 95 TYR A O 1
ATOM 781 N N . SER A 1 96 ? -10.606 -9.419 24.943 1.00 41.50 96 SER A N 1
ATOM 782 C CA . SER A 1 96 ? -11.691 -8.637 25.524 1.00 41.50 96 SER A CA 1
ATOM 783 C C . SER A 1 96 ? -11.538 -8.716 27.045 1.00 41.50 96 SER A C 1
ATOM 785 O O . SER A 1 96 ? -12.155 -9.557 27.699 1.00 41.50 96 SER A O 1
ATOM 787 N N . LEU A 1 97 ? -10.670 -7.872 27.611 1.00 42.78 97 LEU A N 1
ATOM 788 C CA . LEU A 1 97 ? -10.773 -7.488 29.012 1.00 42.78 97 LEU A CA 1
ATOM 789 C C . LEU A 1 97 ? -12.126 -6.790 29.142 1.00 42.78 97 LEU A C 1
ATOM 791 O O . LEU A 1 97 ? -12.282 -5.620 28.800 1.00 42.78 97 LEU A O 1
ATOM 795 N N . HIS A 1 98 ? -13.126 -7.553 29.579 1.00 42.50 98 HIS A N 1
ATOM 796 C CA . HIS A 1 98 ? -14.308 -6.992 30.202 1.00 42.50 98 HIS A CA 1
ATOM 797 C C . HIS A 1 98 ? -13.811 -6.150 31.380 1.00 42.50 98 HIS A C 1
ATOM 799 O O . HIS A 1 98 ? -13.517 -6.684 32.448 1.00 42.50 98 HIS A O 1
ATOM 805 N N . PHE A 1 99 ? -13.700 -4.835 31.192 1.00 41.47 99 PHE A N 1
ATOM 806 C CA . PHE A 1 99 ? -13.775 -3.926 32.322 1.00 41.47 99 PHE A CA 1
ATOM 807 C C . PHE A 1 99 ? -15.195 -4.050 32.858 1.00 41.47 99 PHE A C 1
ATOM 809 O O . PHE A 1 99 ? -16.145 -3.475 32.330 1.00 41.47 99 PHE A O 1
ATOM 816 N N . ASN A 1 100 ? -15.331 -4.917 33.858 1.00 39.59 100 ASN A N 1
ATOM 817 C CA . ASN A 1 100 ? -16.519 -5.027 34.671 1.00 39.59 100 ASN A CA 1
ATOM 818 C C . ASN A 1 100 ? -16.621 -3.704 35.431 1.00 39.59 100 ASN A C 1
ATOM 820 O O . ASN A 1 100 ? -15.913 -3.484 36.412 1.00 39.59 100 ASN A O 1
ATOM 824 N N . ASN A 1 101 ? -17.421 -2.786 34.900 1.00 47.59 101 ASN A N 1
ATOM 825 C CA . ASN A 1 101 ? -17.700 -1.512 35.534 1.00 47.59 101 ASN A CA 1
ATOM 826 C C . ASN A 1 101 ? -18.697 -1.789 36.663 1.00 47.59 101 ASN A C 1
ATOM 828 O O . ASN A 1 101 ? -19.901 -1.654 36.475 1.00 47.59 101 ASN A O 1
ATOM 832 N N . ASN A 1 102 ? -18.188 -2.272 37.796 1.00 50.72 102 ASN A N 1
ATOM 833 C CA . ASN A 1 102 ? -18.961 -2.442 39.015 1.00 50.72 102 ASN A CA 1
ATOM 834 C C . ASN A 1 102 ? -18.290 -1.703 40.168 1.00 50.72 102 ASN A C 1
ATOM 836 O O . ASN A 1 102 ? -17.131 -1.966 40.495 1.00 50.72 102 ASN A O 1
ATOM 840 N N . ASN A 1 103 ? -19.135 -0.885 40.795 1.00 44.00 103 ASN A N 1
ATOM 841 C CA . ASN A 1 103 ? -19.054 -0.198 42.084 1.00 44.00 103 ASN A CA 1
ATOM 842 C C . ASN A 1 103 ? -18.759 1.300 41.928 1.00 44.00 103 ASN A C 1
ATOM 844 O O . ASN A 1 103 ? -17.649 1.686 41.574 1.00 44.00 103 ASN A O 1
ATOM 848 N N . SER A 1 104 ? -19.806 2.136 41.917 1.00 44.00 104 SER A N 1
ATOM 849 C CA . SER A 1 104 ? -20.656 2.545 43.066 1.00 44.00 104 SER A CA 1
ATOM 850 C C . SER A 1 104 ? -19.956 3.567 43.940 1.00 44.00 104 SER A C 1
ATOM 852 O O . SER A 1 104 ? -18.882 3.234 44.477 1.00 44.00 104 SER A O 1
#

Foldseek 3Di:
DDDDPPDDQLLRVVLVLLLVQCLVVLHQKDWPVVSLVSQCVVVVHNCPPDVVSRVDPDPVRSQVVNCQQWDWDDDDRRIMIGGDPVSNVPSDDPDPPPPPPDDD

Nearest PDB st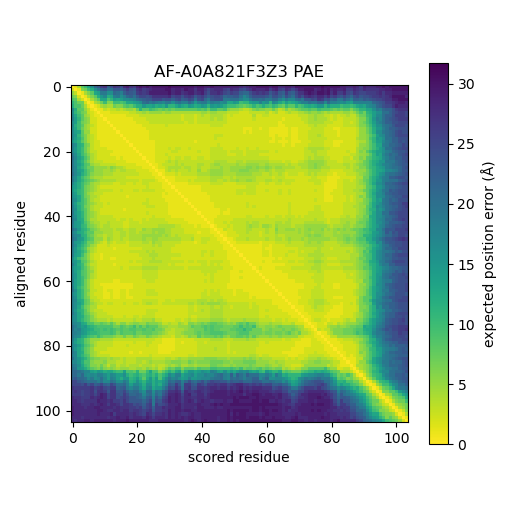ructures (foldseek):
  7jps-assembly1_A  TM=4.919E-01  e=6.920E-02  Homo sapiens
  6qpw-assembly1_B  TM=5.229E-01  e=7.083E-01  Saccharomyces cerevisiae S288C
  7uoa-assembly1_A  TM=5.754E-01  e=2.723E+00  Homo sapiens
  6wjh-assembly4_D  TM=6.378E-01  e=4.443E+00  Homo sapiens
  7qiz-assembly1_PA  TM=4.620E-01  e=8.194E+00  Solanum lycopersicum

Sequence (104 aa):
LIGQNVRLTPPMRFAYEVVKGMRACGLDKMNYEDFLIDYQLRHGNPNCPNPAEYGYPTIDRLFNAIRIVVLTRGHRQTKTISLTDEFRMHIRPSYSLHFNNNNS

Mean predicted aligned error: 8.93 Å